Protein AF-A3X345-F1 (afdb_monomer_lite)

pLDDT: mean 70.05, std 18.25, range [28.27, 89.88]

Secondary structure (DSSP, 8-state):
-EEEEEETT-TT--HHHHHHHHHHSPTTEEEEEE-THHHHHHHTT-----S--HHHHHHHIIIIITSTT-EEEE--S-GGGS-TTTTSTTT--------PBPHHHHHHHHHHTT--TTSEEE-TTS-EEE--SS--S------B--SS-TTSSS--PPPPP-

Sequence (162 aa):
MDIASLDIGRATLTDGDLREAMTCAPKGSLIIIEDVDAVFTQREGGEKRSGVSFSGLLNAIDGVAAQEGRALVMTTNRKERSDPALVRPGRADVHTALGLVSAATARRLTEVLQLKSGDLIWHEDGVFCLRFAEVRATAQTVLYAPESNASVLDGQESPTRP

Structure (mmCIF, N/CA/C/O backbone):
data_AF-A3X345-F1
#
_entry.id   AF-A3X345-F1
#
loop_
_atom_site.group_PDB
_atom_site.id
_atom_site.type_symbol
_atom_site.label_atom_id
_atom_site.label_alt_id
_atom_site.label_comp_id
_atom_site.label_asym_id
_atom_site.label_entity_id
_atom_site.label_seq_id
_atom_site.pdbx_PDB_ins_code
_atom_site.Cartn_x
_atom_site.Cartn_y
_atom_site.Cartn_z
_atom_site.occupancy
_atom_site.B_iso_or_equiv
_atom_site.auth_seq_id
_atom_site.auth_comp_id
_atom_site.auth_asym_id
_atom_site.auth_atom_id
_atom_site.pdbx_PDB_model_num
ATOM 1 N N . MET A 1 1 ? -18.824 0.511 -6.918 1.00 67.31 1 MET A N 1
ATOM 2 C CA . MET A 1 1 ? -17.639 0.128 -6.131 1.00 67.31 1 MET A CA 1
ATOM 3 C C . MET A 1 1 ? -16.791 1.369 -6.059 1.00 67.31 1 MET A C 1
ATOM 5 O O . MET A 1 1 ? -16.345 1.831 -7.102 1.00 67.31 1 MET A O 1
ATOM 9 N N . ASP A 1 2 ? -16.691 1.949 -4.870 1.00 83.50 2 ASP A N 1
ATOM 10 C CA . ASP A 1 2 ? -15.979 3.209 -4.669 1.00 83.50 2 ASP A CA 1
ATOM 11 C C . ASP A 1 2 ? -14.502 2.932 -4.403 1.00 83.50 2 ASP A C 1
ATOM 13 O O . ASP A 1 2 ? -14.153 1.902 -3.821 1.00 83.50 2 ASP A O 1
ATOM 17 N N . ILE A 1 3 ? -13.636 3.840 -4.846 1.00 84.94 3 ILE A N 1
ATOM 18 C CA . ILE A 1 3 ? -12.188 3.738 -4.661 1.00 84.94 3 ILE A CA 1
ATOM 19 C C . ILE A 1 3 ? -11.754 4.876 -3.744 1.00 84.94 3 ILE A C 1
ATOM 21 O O . ILE A 1 3 ? -12.019 6.042 -4.033 1.00 84.94 3 ILE A O 1
ATOM 25 N N . ALA A 1 4 ? -11.077 4.533 -2.653 1.00 84.44 4 ALA A N 1
ATOM 26 C CA . ALA A 1 4 ? -10.446 5.481 -1.747 1.00 84.44 4 ALA A CA 1
ATOM 27 C C . ALA A 1 4 ? -8.933 5.257 -1.801 1.00 84.44 4 ALA A C 1
ATOM 29 O O . ALA A 1 4 ? -8.466 4.201 -1.390 1.00 84.44 4 ALA A O 1
ATOM 30 N N . SER A 1 5 ? -8.174 6.222 -2.325 1.00 85.38 5 SER A N 1
ATOM 31 C CA . SER A 1 5 ? -6.705 6.160 -2.333 1.00 85.38 5 SER A CA 1
ATOM 32 C C . SER A 1 5 ? -6.117 7.046 -1.236 1.00 85.38 5 SER A C 1
ATOM 34 O O . SER A 1 5 ? -6.620 8.143 -0.974 1.00 85.38 5 SER A O 1
ATOM 36 N N . LEU A 1 6 ? -5.058 6.553 -0.599 1.00 84.75 6 LEU A N 1
ATOM 37 C CA . LEU A 1 6 ? -4.296 7.230 0.434 1.00 84.75 6 LEU A CA 1
ATOM 38 C C . LEU A 1 6 ? -2.795 7.070 0.177 1.00 84.75 6 LEU A C 1
ATOM 40 O O . LEU A 1 6 ? -2.274 5.960 0.136 1.00 84.75 6 LEU A O 1
ATOM 44 N N . ASP A 1 7 ? -2.099 8.197 0.089 1.00 84.12 7 ASP A N 1
ATOM 45 C CA . ASP A 1 7 ? -0.644 8.256 -0.035 1.00 84.12 7 ASP A CA 1
ATOM 46 C C . ASP A 1 7 ? -0.007 8.463 1.349 1.00 84.12 7 ASP A C 1
ATOM 48 O O . ASP A 1 7 ? -0.203 9.504 1.991 1.00 84.12 7 ASP A O 1
ATOM 52 N N . ILE A 1 8 ? 0.752 7.464 1.815 1.00 80.69 8 ILE A N 1
ATOM 53 C CA . ILE A 1 8 ? 1.440 7.506 3.114 1.00 80.69 8 ILE A CA 1
ATOM 54 C C . ILE A 1 8 ? 2.775 8.262 3.032 1.00 80.69 8 ILE A C 1
ATOM 56 O O . ILE A 1 8 ? 3.277 8.735 4.054 1.00 80.69 8 ILE A O 1
ATOM 60 N N . GLY A 1 9 ? 3.335 8.462 1.839 1.00 72.62 9 GLY A N 1
ATOM 61 C CA . GLY A 1 9 ? 4.554 9.242 1.623 1.00 72.62 9 GLY A CA 1
ATOM 62 C C . GLY A 1 9 ? 4.406 10.732 1.958 1.00 72.62 9 GLY A C 1
ATOM 63 O O . GLY A 1 9 ? 5.395 11.463 2.019 1.00 72.62 9 GLY A O 1
ATOM 64 N N . ARG A 1 10 ? 3.185 11.212 2.226 1.00 74.62 10 ARG A N 1
ATOM 65 C CA . ARG A 1 10 ? 2.932 12.599 2.630 1.00 74.62 10 ARG A CA 1
ATOM 66 C C . ARG A 1 10 ? 3.287 12.814 4.103 1.00 74.62 10 ARG A C 1
ATOM 68 O O . ARG A 1 10 ? 2.591 12.359 5.009 1.00 74.62 10 ARG A O 1
ATOM 75 N N . ALA A 1 11 ? 4.327 13.612 4.347 1.00 65.06 11 ALA A N 1
ATOM 76 C CA . ALA A 1 11 ? 4.850 13.930 5.682 1.00 65.06 11 ALA A CA 1
ATOM 77 C C . ALA A 1 11 ? 3.816 14.489 6.687 1.00 65.06 11 ALA A C 1
ATOM 79 O O . ALA A 1 11 ? 4.034 14.401 7.893 1.00 65.06 11 ALA A O 1
ATOM 80 N N . THR A 1 12 ? 2.699 15.055 6.219 1.00 77.81 12 THR A N 1
ATOM 81 C CA . THR A 1 12 ? 1.653 15.648 7.070 1.00 77.81 12 THR A CA 1
ATOM 82 C C . THR A 1 12 ? 0.643 14.645 7.624 1.00 77.81 12 THR A C 1
ATOM 84 O O . THR A 1 12 ? -0.107 15.008 8.521 1.00 77.81 12 THR A O 1
ATOM 87 N N . LEU A 1 13 ? 0.572 13.424 7.086 1.00 83.50 13 LEU A N 1
ATOM 88 C CA . LEU A 1 13 ? -0.424 12.431 7.493 1.00 83.50 13 LEU A CA 1
ATOM 89 C C . LEU A 1 13 ? -0.011 11.768 8.813 1.00 83.50 13 LEU A C 1
ATOM 91 O O . LEU A 1 13 ? 1.076 11.201 8.885 1.00 83.50 13 LEU A O 1
ATOM 95 N N . THR A 1 14 ? -0.860 11.810 9.840 1.00 87.44 14 THR A N 1
ATOM 96 C CA . THR A 1 14 ? -0.606 11.151 11.133 1.00 87.44 14 THR A CA 1
ATOM 97 C C . THR A 1 14 ? -1.319 9.801 11.253 1.00 87.44 14 THR A C 1
ATOM 99 O O . THR A 1 14 ? -2.214 9.474 10.474 1.00 87.44 14 THR A O 1
ATOM 102 N N . ASP A 1 15 ? -0.962 9.015 12.275 1.00 89.00 15 ASP A N 1
ATOM 103 C CA . ASP A 1 15 ? -1.653 7.755 12.604 1.00 89.00 15 ASP A CA 1
ATOM 104 C C . ASP A 1 15 ? -3.158 7.958 12.867 1.00 89.00 15 ASP A C 1
ATOM 106 O O . ASP A 1 15 ? -3.977 7.095 12.541 1.00 89.00 15 ASP A O 1
ATOM 110 N N . GLY A 1 16 ? -3.528 9.102 13.454 1.00 86.19 16 GLY A N 1
ATOM 111 C CA . GLY A 1 16 ? -4.922 9.464 13.706 1.00 86.19 16 GLY A CA 1
ATOM 112 C C . GLY A 1 16 ? -5.688 9.704 12.409 1.00 86.19 16 GLY A C 1
ATOM 113 O O . GLY A 1 16 ? -6.755 9.117 12.223 1.00 86.19 16 GLY A O 1
ATOM 114 N N . ASP A 1 17 ? -5.095 10.484 11.504 1.00 87.94 17 ASP A N 1
ATOM 115 C CA . ASP A 1 17 ? -5.679 10.815 10.201 1.00 87.94 17 ASP A CA 1
ATOM 116 C C . ASP A 1 17 ? -5.839 9.565 9.329 1.00 87.94 17 ASP A C 1
ATOM 118 O O . ASP A 1 17 ? -6.873 9.378 8.693 1.00 87.94 17 ASP A O 1
ATOM 122 N N . LEU A 1 18 ? -4.845 8.667 9.342 1.00 88.19 18 LEU A N 1
ATOM 123 C CA . LEU A 1 18 ? -4.911 7.376 8.654 1.00 88.19 18 LEU A CA 1
ATOM 124 C C . LEU A 1 18 ? -6.104 6.549 9.151 1.00 88.19 18 LEU A C 1
ATOM 126 O O . LEU A 1 18 ? -6.903 6.051 8.356 1.00 88.19 18 LEU A O 1
ATOM 130 N N . ARG A 1 19 ? -6.243 6.409 10.473 1.00 86.88 19 ARG A N 1
ATOM 131 C CA . ARG A 1 19 ? -7.336 5.636 11.072 1.00 86.88 19 ARG A CA 1
ATOM 132 C C . ARG A 1 19 ? -8.695 6.243 10.731 1.00 86.88 19 ARG A C 1
ATOM 134 O O . ARG A 1 19 ? -9.635 5.504 10.434 1.00 86.88 19 ARG A O 1
ATOM 141 N N . GLU A 1 20 ? -8.810 7.566 10.789 1.00 86.19 20 GLU A N 1
ATOM 142 C CA . GLU A 1 20 ? -10.038 8.282 10.443 1.00 86.19 20 GLU A CA 1
ATOM 143 C C . GLU A 1 20 ? -10.391 8.095 8.965 1.00 86.19 20 GLU A C 1
ATOM 145 O O . GLU A 1 20 ? -11.496 7.644 8.664 1.00 86.19 20 GLU A O 1
ATOM 150 N N . ALA A 1 21 ? -9.432 8.304 8.059 1.00 85.12 21 ALA A N 1
ATOM 151 C CA . ALA A 1 21 ? -9.613 8.116 6.622 1.00 85.12 21 ALA A CA 1
ATOM 152 C C . ALA A 1 21 ? -10.086 6.695 6.281 1.00 85.12 21 ALA A C 1
ATOM 154 O O . ALA A 1 21 ? -11.038 6.518 5.519 1.00 85.12 21 ALA A O 1
ATOM 155 N N . MET A 1 22 ? -9.485 5.675 6.900 1.00 83.94 22 MET A N 1
ATOM 156 C CA . MET A 1 22 ? -9.917 4.291 6.706 1.00 83.94 22 MET A CA 1
ATOM 157 C C . MET A 1 22 ? -11.318 4.035 7.279 1.00 83.94 22 MET A C 1
ATOM 159 O O . MET A 1 22 ? -12.072 3.238 6.724 1.00 83.94 22 MET A O 1
ATOM 163 N N . THR A 1 23 ? -11.692 4.695 8.382 1.00 83.62 23 THR A N 1
ATOM 164 C CA . THR A 1 23 ? -12.986 4.464 9.052 1.00 83.62 23 THR A CA 1
ATOM 165 C C . THR A 1 23 ? -14.125 5.103 8.269 1.00 83.62 23 THR A C 1
ATOM 167 O O . THR A 1 23 ? -15.194 4.504 8.132 1.00 83.62 23 THR A O 1
ATOM 170 N N . CYS A 1 24 ? -13.875 6.293 7.724 1.00 83.38 24 CYS A N 1
ATOM 171 C CA . CYS A 1 24 ? -14.802 7.042 6.887 1.00 83.38 24 CYS A CA 1
ATOM 172 C C . CYS A 1 24 ? -15.001 6.425 5.495 1.00 83.38 24 CYS A C 1
ATOM 174 O O . CYS A 1 24 ? -15.958 6.791 4.813 1.00 83.38 24 CYS A O 1
ATOM 176 N N . ALA A 1 25 ? -14.144 5.489 5.069 1.00 82.62 25 ALA A N 1
ATOM 177 C CA . ALA 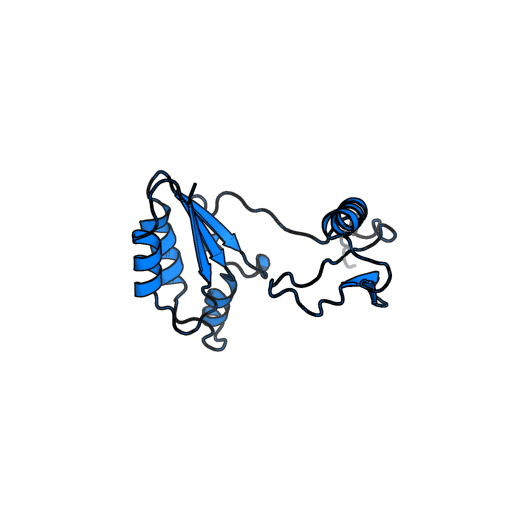A 1 25 ? -14.304 4.810 3.790 1.00 82.62 25 ALA A CA 1
ATOM 178 C C . ALA A 1 25 ? -15.660 4.070 3.732 1.00 82.62 25 ALA A C 1
ATOM 180 O O . ALA A 1 25 ? -16.009 3.337 4.664 1.00 82.62 25 ALA A O 1
ATOM 181 N N . PRO A 1 26 ? -16.454 4.216 2.660 1.00 80.56 26 PRO A N 1
ATOM 182 C CA . PRO A 1 26 ? -17.761 3.574 2.567 1.00 80.56 26 PRO A CA 1
ATOM 183 C C . PRO A 1 26 ? -17.646 2.041 2.572 1.00 80.56 26 PRO A C 1
ATOM 185 O O . PRO A 1 26 ? -16.604 1.464 2.248 1.00 80.56 26 PRO A O 1
ATOM 188 N N . LYS A 1 27 ? -18.725 1.347 2.953 1.00 82.69 27 LYS A N 1
ATOM 189 C CA . LYS A 1 27 ? -18.812 -0.114 2.780 1.00 82.69 27 LYS A CA 1
ATOM 190 C C . LYS A 1 27 ? -18.857 -0.448 1.285 1.00 82.69 27 LYS A C 1
ATOM 192 O O . LYS A 1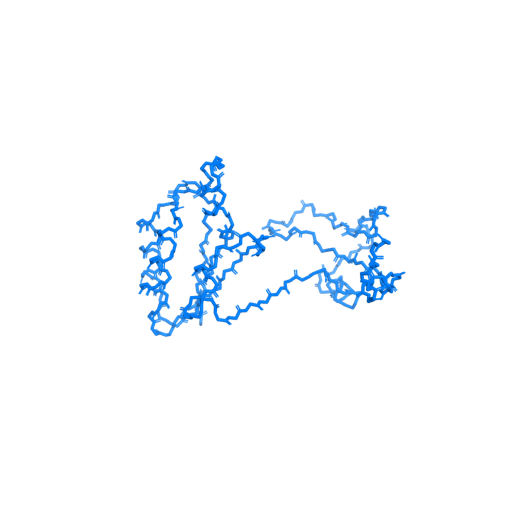 27 ? -19.461 0.291 0.515 1.00 82.69 27 LYS A O 1
ATOM 197 N N . GLY A 1 28 ? -18.259 -1.564 0.875 1.00 83.25 28 GLY A N 1
ATOM 198 C CA . GLY A 1 28 ? -18.170 -1.947 -0.539 1.00 83.25 28 GLY A CA 1
ATOM 199 C C . GLY A 1 28 ? -17.108 -1.171 -1.325 1.00 83.25 28 GLY A C 1
ATOM 200 O O . GLY A 1 28 ? -17.256 -1.008 -2.540 1.00 83.25 28 GLY A O 1
ATOM 201 N N . SER A 1 29 ? -16.079 -0.656 -0.643 1.00 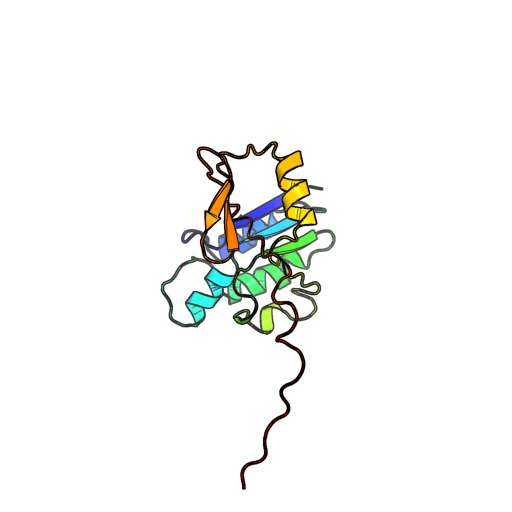87.06 29 SER A N 1
ATOM 202 C CA . SER A 1 29 ? -15.006 0.133 -1.256 1.00 87.06 29 SER A CA 1
ATOM 203 C C . SER A 1 29 ? -13.684 -0.626 -1.363 1.00 87.06 29 SER A C 1
ATOM 205 O O . SER A 1 29 ? -13.405 -1.565 -0.611 1.00 87.06 29 SER A O 1
ATOM 207 N N . LEU A 1 30 ? -12.874 -0.192 -2.327 1.00 87.62 30 LEU A N 1
ATOM 208 C CA . LEU A 1 30 ? -11.470 -0.552 -2.458 1.00 87.62 30 LEU A CA 1
ATOM 209 C C . LEU A 1 30 ? -10.626 0.557 -1.841 1.00 87.62 30 LEU A C 1
ATOM 211 O O . LEU A 1 30 ? -10.645 1.690 -2.322 1.00 87.62 30 LEU A O 1
ATOM 215 N N . ILE A 1 31 ? -9.887 0.224 -0.793 1.00 88.94 31 ILE A N 1
ATOM 216 C CA . ILE A 1 31 ? -8.913 1.112 -0.172 1.00 88.94 31 ILE A CA 1
ATOM 217 C C . ILE A 1 31 ? -7.561 0.836 -0.823 1.00 88.94 31 ILE A C 1
ATOM 219 O O . ILE A 1 31 ? -7.103 -0.304 -0.834 1.00 88.94 31 ILE A O 1
ATOM 223 N N . ILE A 1 32 ? -6.931 1.871 -1.363 1.00 89.81 32 ILE A N 1
ATOM 224 C CA . ILE A 1 32 ? -5.591 1.818 -1.939 1.00 89.81 32 ILE A CA 1
ATOM 225 C C . ILE A 1 32 ? -4.662 2.597 -1.016 1.00 89.81 32 ILE A C 1
ATOM 227 O O . ILE A 1 32 ? -4.938 3.746 -0.685 1.00 89.81 32 ILE A O 1
ATOM 231 N N . ILE A 1 33 ? -3.575 1.965 -0.596 1.00 88.69 33 ILE A N 1
ATOM 232 C CA . ILE A 1 33 ? -2.516 2.592 0.183 1.00 88.69 33 ILE A CA 1
ATOM 233 C C . ILE A 1 33 ? -1.241 2.588 -0.652 1.00 88.69 33 ILE A C 1
ATOM 235 O O . ILE A 1 33 ? -0.714 1.525 -0.984 1.00 88.69 33 ILE A O 1
ATOM 239 N N . GLU A 1 34 ? -0.743 3.773 -0.971 1.00 88.19 34 GLU A N 1
ATOM 240 C CA . GLU A 1 34 ? 0.423 3.943 -1.830 1.00 88.19 34 GLU A CA 1
ATOM 241 C C . GLU A 1 34 ? 1.716 4.135 -1.024 1.00 88.19 34 GLU A C 1
ATOM 243 O O . GLU A 1 34 ? 1.700 4.686 0.082 1.00 88.19 34 GLU A O 1
ATOM 248 N N . ASP A 1 35 ? 2.826 3.650 -1.589 1.00 86.00 35 ASP A N 1
ATOM 249 C CA . ASP A 1 35 ? 4.197 3.823 -1.091 1.00 86.00 35 ASP A CA 1
ATOM 250 C C . ASP A 1 35 ? 4.389 3.425 0.381 1.00 86.00 35 ASP A C 1
ATOM 252 O O . ASP A 1 35 ? 5.007 4.132 1.188 1.00 86.00 35 ASP A O 1
ATOM 256 N N . VAL A 1 36 ? 3.894 2.235 0.752 1.00 86.31 36 VAL A N 1
ATOM 257 C CA . VAL A 1 36 ? 4.020 1.745 2.137 1.00 86.31 36 VAL A CA 1
ATOM 258 C C . VAL A 1 36 ? 5.483 1.612 2.586 1.00 86.31 36 VAL A C 1
ATOM 260 O O . VAL A 1 36 ? 5.750 1.661 3.787 1.00 86.31 36 VAL A O 1
ATOM 263 N N . ASP A 1 37 ? 6.448 1.526 1.656 1.00 85.19 37 ASP A N 1
ATOM 264 C CA . ASP A 1 37 ? 7.896 1.525 1.927 1.00 85.19 37 ASP A CA 1
ATOM 265 C C . ASP A 1 37 ? 8.405 2.795 2.644 1.00 85.19 37 ASP A C 1
ATOM 267 O O . ASP A 1 37 ? 9.415 2.748 3.364 1.00 85.19 37 ASP A O 1
ATOM 271 N N . ALA A 1 38 ? 7.673 3.912 2.545 1.00 83.12 38 ALA A N 1
ATOM 272 C CA . ALA A 1 38 ? 7.977 5.150 3.266 1.00 83.12 38 ALA A CA 1
ATOM 273 C C . ALA A 1 38 ? 7.981 4.958 4.795 1.00 83.12 38 ALA A C 1
ATOM 275 O O . ALA A 1 38 ? 8.775 5.583 5.505 1.00 83.12 38 ALA A O 1
ATOM 276 N N . VAL A 1 39 ? 7.144 4.048 5.300 1.00 84.06 39 VAL A N 1
ATOM 277 C CA . VAL A 1 39 ? 6.988 3.781 6.736 1.00 84.06 39 VAL A CA 1
ATOM 278 C C . VAL A 1 39 ? 8.118 2.903 7.286 1.00 84.06 39 VAL A C 1
ATOM 280 O O . VAL A 1 39 ? 8.533 3.059 8.435 1.00 84.06 39 VAL A O 1
ATOM 283 N N . PHE A 1 40 ? 8.671 2.003 6.470 1.00 79.62 40 PHE A N 1
ATOM 284 C CA . PHE A 1 40 ? 9.771 1.119 6.880 1.00 79.62 40 PHE A CA 1
ATOM 285 C C . PHE A 1 40 ? 11.105 1.860 6.938 1.00 79.62 40 PHE A C 1
ATOM 287 O O . PHE A 1 40 ? 11.905 1.615 7.836 1.00 79.62 40 PHE A O 1
ATOM 294 N N . THR A 1 41 ? 11.308 2.833 6.046 1.00 71.06 41 THR A N 1
ATOM 295 C CA . THR A 1 41 ? 12.529 3.656 6.015 1.00 71.06 41 THR A CA 1
ATOM 296 C C . THR A 1 41 ? 12.756 4.394 7.348 1.00 71.06 41 THR A C 1
ATOM 298 O O . THR A 1 41 ? 13.896 4.588 7.763 1.00 71.06 41 THR A O 1
ATOM 301 N N . GLN A 1 42 ? 11.683 4.740 8.072 1.00 66.88 42 GLN A N 1
ATOM 302 C CA . GLN A 1 42 ? 11.774 5.328 9.417 1.00 66.88 42 GLN A CA 1
ATOM 303 C C . GLN A 1 42 ? 12.275 4.356 10.477 1.00 66.88 42 GLN A C 1
ATOM 305 O O . GLN A 1 42 ? 12.979 4.758 11.401 1.00 66.88 42 GLN A O 1
ATOM 310 N N . ARG A 1 43 ? 11.901 3.077 10.368 1.00 66.44 43 ARG A N 1
ATOM 311 C CA . ARG A 1 43 ? 12.340 2.046 11.314 1.00 66.44 43 ARG A CA 1
ATOM 312 C C . ARG A 1 43 ? 13.834 1.775 11.205 1.00 66.44 43 ARG A C 1
ATOM 314 O O . ARG A 1 43 ? 14.458 1.468 12.212 1.00 66.44 43 ARG A O 1
ATOM 321 N N . GLU A 1 44 ? 14.403 1.932 10.015 1.00 70.12 44 GLU A N 1
ATOM 322 C CA . GLU A 1 44 ? 15.835 1.750 9.756 1.00 70.12 44 GLU A CA 1
ATOM 323 C C . GLU A 1 44 ? 16.685 2.981 10.137 1.00 70.12 44 GLU A C 1
ATOM 325 O O . GLU A 1 44 ? 17.869 3.038 9.814 1.00 70.12 44 GLU A O 1
ATOM 330 N N . GLY A 1 45 ? 16.109 3.977 10.826 1.00 65.31 45 GLY A N 1
ATOM 331 C CA . GLY A 1 45 ? 16.818 5.197 11.234 1.00 65.31 45 GLY A CA 1
ATOM 332 C C . GLY A 1 45 ? 17.010 6.219 10.108 1.00 65.31 45 GLY A C 1
ATOM 333 O O . GLY A 1 45 ? 17.794 7.155 10.258 1.00 65.31 45 GLY A O 1
ATOM 334 N N . GLY A 1 46 ? 16.307 6.050 8.984 1.00 65.62 46 GLY A N 1
ATOM 335 C CA . GLY A 1 46 ? 16.266 7.030 7.904 1.00 65.62 46 GLY A CA 1
ATOM 336 C C . GLY A 1 46 ? 15.459 8.280 8.269 1.00 65.62 46 GLY A C 1
ATOM 337 O O . GLY A 1 46 ? 14.710 8.305 9.247 1.00 65.62 46 GLY A O 1
ATOM 338 N N . GLU A 1 47 ? 15.592 9.332 7.458 1.00 65.94 47 GLU A N 1
ATOM 339 C CA . GLU A 1 47 ? 14.803 10.557 7.618 1.00 65.94 47 GLU A CA 1
ATOM 340 C C . GLU A 1 47 ? 13.298 10.262 7.644 1.00 65.94 47 GLU A C 1
ATOM 342 O O . GLU A 1 47 ? 12.788 9.417 6.900 1.00 65.94 47 GLU A O 1
ATOM 347 N N . LYS A 1 48 ? 12.574 10.985 8.504 1.00 66.81 48 LYS A N 1
ATOM 348 C CA . LYS A 1 48 ? 11.136 10.809 8.693 1.00 66.81 48 LYS A CA 1
ATOM 349 C C . LYS A 1 48 ? 10.368 11.279 7.453 1.00 66.81 48 LYS A C 1
ATOM 351 O O . LYS A 1 48 ? 10.046 12.455 7.325 1.00 66.81 48 LYS A O 1
ATOM 356 N N . ARG A 1 49 ? 10.093 10.349 6.534 1.00 68.81 49 ARG A N 1
ATOM 357 C CA . ARG A 1 49 ? 9.388 10.610 5.263 1.00 68.81 49 ARG A CA 1
ATOM 358 C C . ARG A 1 49 ? 7.860 10.610 5.374 1.00 68.81 49 ARG A C 1
ATOM 360 O O . ARG A 1 49 ? 7.205 11.097 4.467 1.00 68.81 49 ARG A O 1
ATOM 367 N N . SER A 1 50 ? 7.292 10.120 6.475 1.00 76.94 50 SER A N 1
ATOM 368 C CA . SER A 1 50 ? 5.842 10.102 6.722 1.00 76.94 50 SER A CA 1
ATOM 369 C C . SER A 1 50 ? 5.514 10.488 8.171 1.00 76.94 50 SER A C 1
ATOM 371 O O . SER A 1 50 ? 6.304 10.277 9.092 1.00 76.94 50 SER A O 1
ATOM 373 N N . GLY A 1 51 ? 4.340 11.059 8.424 1.00 82.25 51 GLY A N 1
ATOM 374 C CA . GLY A 1 51 ? 3.880 11.248 9.806 1.00 82.25 51 GLY A CA 1
ATOM 375 C C . GLY A 1 51 ? 3.349 9.950 10.436 1.00 82.25 51 GLY A C 1
ATOM 376 O O . GLY A 1 51 ? 3.253 9.870 11.662 1.00 82.25 51 GLY A O 1
ATOM 377 N N . VAL A 1 52 ? 3.071 8.938 9.606 1.00 87.12 52 VAL A N 1
ATOM 378 C CA . VAL A 1 52 ? 2.526 7.629 9.983 1.00 87.12 52 VAL A CA 1
ATOM 379 C C . VAL A 1 52 ? 3.622 6.679 10.461 1.00 87.12 52 VAL A C 1
ATOM 381 O O . VAL A 1 52 ? 4.616 6.453 9.770 1.00 87.12 52 VAL A O 1
ATOM 384 N N . SER A 1 53 ? 3.411 6.068 11.622 1.00 88.50 53 SER A N 1
ATOM 385 C CA . SER A 1 53 ? 4.261 5.019 12.173 1.00 88.50 53 SER A CA 1
ATOM 386 C C . SER A 1 53 ? 3.903 3.640 11.609 1.00 88.50 53 SER A C 1
ATOM 388 O O . SER A 1 53 ? 2.767 3.366 11.226 1.00 88.50 53 SER A O 1
ATOM 390 N N . PHE A 1 54 ? 4.859 2.708 11.626 1.00 87.94 54 PHE A N 1
ATOM 391 C CA . PHE A 1 54 ? 4.593 1.324 11.210 1.00 87.94 54 PHE A CA 1
ATOM 392 C C . PHE A 1 54 ? 3.513 0.648 12.059 1.00 87.94 54 PHE A C 1
ATOM 394 O O . PHE A 1 54 ? 2.656 -0.062 11.541 1.00 87.94 54 PHE A O 1
ATOM 401 N N . SER A 1 55 ? 3.526 0.898 13.368 1.00 88.44 55 SER A N 1
ATOM 402 C CA . SER A 1 55 ? 2.463 0.455 14.271 1.00 88.44 55 SER A CA 1
ATOM 403 C C . SER A 1 55 ? 1.109 1.060 13.909 1.00 88.44 55 SER A C 1
ATOM 405 O O . SER A 1 55 ? 0.108 0.352 13.952 1.00 88.44 55 SER A O 1
ATOM 407 N N . GLY A 1 56 ? 1.077 2.339 13.527 1.00 89.38 56 GLY A N 1
ATOM 408 C CA . GLY A 1 56 ? -0.132 3.023 13.077 1.00 89.38 56 GLY A CA 1
ATOM 409 C C . GLY A 1 56 ? -0.729 2.359 11.844 1.00 89.38 56 GLY A C 1
ATOM 410 O O . GLY A 1 56 ? -1.916 2.040 11.842 1.00 89.38 56 GLY A O 1
ATOM 411 N N . LEU A 1 57 ? 0.110 2.053 10.850 1.00 89.62 57 LEU A N 1
ATOM 412 C CA . LEU A 1 57 ? -0.301 1.322 9.652 1.00 89.62 57 LEU A CA 1
ATOM 413 C C . LEU A 1 57 ? -0.886 -0.056 9.987 1.00 89.62 57 LEU A C 1
ATOM 415 O O . LEU A 1 57 ? -1.996 -0.366 9.562 1.00 89.62 57 LEU A O 1
ATOM 419 N N . LEU A 1 58 ? -0.182 -0.867 10.783 1.00 89.50 58 LEU A N 1
ATOM 420 C CA . LEU A 1 58 ? -0.670 -2.200 11.155 1.00 89.50 58 LEU A CA 1
ATOM 421 C C . LEU A 1 58 ? -1.999 -2.146 11.912 1.00 89.50 58 LEU A C 1
ATOM 423 O O . LEU A 1 58 ? -2.908 -2.909 11.601 1.00 89.50 58 LEU A O 1
ATOM 427 N N . ASN A 1 59 ? -2.134 -1.219 12.861 1.00 87.31 59 ASN A N 1
ATOM 428 C CA . ASN A 1 59 ? -3.369 -1.044 13.620 1.00 87.31 59 ASN A CA 1
ATOM 429 C C . ASN A 1 59 ? -4.535 -0.612 12.723 1.00 87.31 59 ASN A C 1
ATOM 431 O O . ASN A 1 59 ? -5.677 -1.010 12.953 1.00 87.31 59 ASN A O 1
ATOM 435 N N . ALA A 1 60 ? -4.262 0.205 11.706 1.00 86.94 60 ALA A N 1
ATOM 436 C CA . ALA A 1 60 ? -5.281 0.647 10.768 1.00 86.94 60 ALA A CA 1
ATOM 437 C C . ALA A 1 60 ? -5.765 -0.512 9.873 1.00 86.94 60 ALA A C 1
ATOM 439 O O . ALA A 1 60 ? -6.970 -0.651 9.649 1.00 86.94 60 ALA A O 1
ATOM 440 N N . ILE A 1 61 ? -4.855 -1.397 9.447 1.00 87.19 61 ILE A N 1
ATOM 441 C CA . ILE A 1 61 ? -5.188 -2.621 8.701 1.00 87.19 61 ILE A CA 1
ATOM 442 C C . ILE A 1 61 ? -5.989 -3.589 9.585 1.00 87.19 61 ILE A C 1
ATOM 444 O O . ILE A 1 61 ? -7.109 -3.956 9.230 1.00 87.19 61 ILE A O 1
ATOM 448 N N . ASP A 1 62 ? -5.464 -3.937 10.762 1.00 83.62 62 ASP A N 1
ATOM 449 C CA . ASP A 1 62 ? -6.081 -4.918 11.666 1.00 83.62 62 ASP A CA 1
ATOM 450 C C . ASP A 1 62 ? -7.444 -4.464 12.204 1.00 83.62 62 ASP A C 1
ATOM 452 O O . ASP A 1 62 ? -8.321 -5.284 12.460 1.00 83.62 62 ASP A O 1
ATOM 456 N N . GLY A 1 63 ? -7.626 -3.158 12.413 1.00 75.75 63 GLY A N 1
ATOM 457 C CA . GLY A 1 63 ? -8.863 -2.614 12.964 1.00 75.75 63 GLY A CA 1
ATOM 458 C C . GLY A 1 63 ? -9.901 -2.268 11.901 1.00 75.75 63 GLY A C 1
ATOM 459 O O . GLY A 1 63 ? -11.070 -2.636 12.018 1.00 75.75 63 GLY A O 1
ATOM 460 N N . VAL A 1 64 ? -9.500 -1.504 10.883 1.00 67.81 64 VAL A N 1
ATOM 461 C CA . VAL A 1 64 ? -10.444 -0.802 10.002 1.00 67.81 64 VAL A CA 1
ATOM 462 C C . VAL A 1 64 ? -10.604 -1.483 8.645 1.00 67.81 64 VAL A C 1
ATOM 464 O O . VAL A 1 64 ? -11.722 -1.525 8.118 1.00 67.81 64 VAL A O 1
ATOM 467 N N . ALA A 1 65 ? -9.524 -2.052 8.098 1.00 60.78 65 ALA A N 1
ATOM 468 C CA . ALA A 1 65 ? -9.596 -2.858 6.877 1.00 60.78 65 ALA A CA 1
ATOM 469 C C . ALA A 1 65 ? -10.188 -4.255 7.126 1.00 60.78 65 ALA A C 1
ATOM 471 O O . ALA A 1 65 ? -10.758 -4.831 6.208 1.00 60.78 65 ALA A O 1
ATOM 472 N N . ALA A 1 66 ? -10.139 -4.761 8.364 1.00 63.84 66 ALA A N 1
ATOM 473 C CA . ALA A 1 66 ? -10.776 -6.022 8.755 1.00 63.84 66 ALA A CA 1
ATOM 474 C C . ALA A 1 66 ? -12.321 -5.970 8.788 1.00 63.84 66 ALA A C 1
ATOM 476 O O . ALA A 1 66 ? -12.970 -6.990 9.024 1.00 63.84 66 ALA A O 1
ATOM 477 N N . GLN A 1 67 ? -12.937 -4.800 8.571 1.00 68.25 67 GLN A N 1
ATOM 478 C CA . GLN A 1 67 ? -14.393 -4.691 8.469 1.00 68.25 67 GLN A CA 1
ATOM 479 C C . GLN A 1 67 ? -14.893 -5.298 7.153 1.00 68.25 67 GLN A C 1
ATOM 481 O O . GLN A 1 67 ? -14.417 -4.950 6.072 1.00 68.25 67 GLN A O 1
ATOM 486 N N . GLU A 1 68 ? -15.895 -6.173 7.250 1.00 70.12 68 GLU A N 1
ATOM 487 C CA . GLU A 1 68 ? -16.478 -6.868 6.101 1.00 70.12 68 GLU A CA 1
ATOM 488 C C . GLU A 1 68 ? -16.915 -5.911 4.980 1.00 70.12 68 GLU A C 1
ATOM 490 O O . GLU A 1 68 ? -17.486 -4.839 5.212 1.00 70.12 68 GLU A O 1
ATOM 495 N N . GLY A 1 69 ? -16.682 -6.339 3.737 1.00 75.50 69 GLY A N 1
ATOM 496 C CA . GLY A 1 69 ? -17.076 -5.595 2.543 1.00 75.50 69 GLY A CA 1
ATOM 497 C C . GLY A 1 69 ? -16.095 -4.502 2.120 1.00 75.50 69 GLY A C 1
ATOM 498 O O . GLY A 1 69 ? -16.483 -3.624 1.355 1.00 75.50 69 GLY A O 1
ATOM 499 N N . ARG A 1 70 ? -14.845 -4.526 2.589 1.00 82.56 70 ARG A N 1
ATOM 500 C CA . ARG A 1 70 ? -13.766 -3.664 2.090 1.00 82.56 70 ARG A CA 1
ATOM 501 C C . ARG A 1 70 ? -12.615 -4.519 1.578 1.00 82.56 70 ARG A C 1
ATOM 503 O O . ARG A 1 70 ? -12.301 -5.551 2.161 1.00 82.56 70 ARG A O 1
ATOM 510 N N . ALA A 1 71 ? -12.000 -4.084 0.486 1.00 86.12 71 ALA A N 1
ATOM 511 C CA . ALA A 1 71 ? -10.775 -4.681 -0.030 1.00 86.12 71 ALA A CA 1
ATOM 512 C C . ALA A 1 71 ? -9.629 -3.681 0.131 1.00 86.12 71 ALA A C 1
ATOM 514 O O . ALA A 1 71 ? -9.811 -2.497 -0.145 1.00 86.12 71 ALA A O 1
ATOM 515 N N . LEU A 1 72 ? -8.464 -4.152 0.570 1.00 87.56 72 LEU A N 1
ATOM 516 C CA . LEU A 1 72 ? -7.262 -3.339 0.721 1.00 87.56 72 LEU A CA 1
ATOM 517 C C . LEU A 1 72 ? -6.238 -3.723 -0.350 1.00 87.56 72 LEU A C 1
ATOM 519 O O . LEU A 1 72 ? -5.906 -4.895 -0.510 1.00 87.56 72 LEU A O 1
ATOM 523 N N . VAL A 1 73 ? -5.711 -2.724 -1.050 1.00 89.88 73 VAL A N 1
ATOM 524 C CA . VAL A 1 73 ? -4.581 -2.841 -1.971 1.00 89.88 73 VAL A CA 1
ATOM 525 C C . VAL A 1 73 ? -3.469 -1.945 -1.458 1.00 89.88 73 VAL A C 1
ATOM 527 O O . VAL A 1 73 ? -3.705 -0.792 -1.114 1.00 89.88 73 VAL A O 1
ATOM 530 N N . MET A 1 74 ? -2.252 -2.472 -1.411 1.00 89.81 74 MET A N 1
ATOM 531 C CA . MET A 1 74 ? -1.067 -1.717 -1.021 1.00 89.81 74 MET A CA 1
ATOM 532 C C . MET A 1 74 ? -0.054 -1.738 -2.160 1.00 89.81 74 MET A C 1
ATOM 534 O O . MET A 1 74 ? 0.133 -2.784 -2.787 1.00 89.81 74 MET A O 1
ATOM 538 N N . THR A 1 75 ? 0.622 -0.618 -2.407 1.00 89.19 75 THR A N 1
ATOM 539 C CA . THR A 1 75 ? 1.739 -0.550 -3.357 1.00 89.19 75 THR A CA 1
ATOM 540 C C . THR A 1 75 ? 3.055 -0.334 -2.619 1.00 89.19 75 THR A C 1
ATOM 542 O O . THR A 1 75 ? 3.127 0.363 -1.608 1.00 89.19 75 THR A O 1
ATOM 545 N N . THR A 1 76 ? 4.109 -0.986 -3.103 1.00 85.88 76 THR A N 1
ATOM 546 C CA . THR A 1 76 ? 5.468 -0.808 -2.594 1.00 85.88 76 THR A CA 1
ATOM 547 C C . THR A 1 76 ? 6.468 -1.045 -3.709 1.00 85.88 76 THR A C 1
ATOM 549 O O . THR A 1 76 ? 6.320 -1.982 -4.495 1.00 85.88 76 THR A O 1
ATOM 552 N N . ASN A 1 77 ? 7.518 -0.230 -3.733 1.00 85.19 77 ASN A N 1
ATOM 553 C CA . ASN A 1 77 ? 8.647 -0.421 -4.640 1.00 85.19 77 ASN A CA 1
ATOM 554 C C . ASN A 1 77 ? 9.732 -1.344 -4.056 1.00 85.19 77 ASN A C 1
ATOM 556 O O . ASN A 1 77 ? 10.686 -1.681 -4.752 1.00 85.19 77 ASN A O 1
ATOM 560 N N . ARG A 1 78 ? 9.619 -1.738 -2.778 1.00 82.06 78 ARG A N 1
ATOM 561 C CA . ARG A 1 78 ? 10.654 -2.470 -2.024 1.00 82.06 78 ARG A CA 1
ATOM 562 C C . ARG A 1 78 ? 10.053 -3.628 -1.232 1.00 82.06 78 ARG A C 1
ATOM 564 O O . ARG A 1 78 ? 10.085 -3.650 0.003 1.00 82.06 78 ARG A O 1
ATOM 571 N N . LYS A 1 79 ? 9.477 -4.606 -1.935 1.00 81.31 79 LYS A N 1
ATOM 572 C CA . LYS A 1 79 ? 8.845 -5.779 -1.303 1.00 81.31 79 LYS A CA 1
ATOM 573 C C . LYS A 1 79 ? 9.833 -6.562 -0.428 1.00 81.31 79 LYS A C 1
ATOM 575 O O . LYS A 1 79 ? 9.465 -7.051 0.631 1.00 81.31 79 LYS A O 1
ATOM 580 N N . GLU A 1 80 ? 11.091 -6.638 -0.836 1.00 79.06 80 GLU A N 1
ATOM 581 C CA . GLU A 1 80 ? 12.187 -7.290 -0.116 1.00 79.06 80 GLU A CA 1
ATOM 582 C C . GLU A 1 80 ? 12.515 -6.642 1.236 1.00 79.06 80 GLU A C 1
ATOM 584 O O . GLU A 1 80 ? 13.069 -7.303 2.110 1.00 79.06 80 GLU A O 1
ATOM 589 N N . ARG A 1 81 ? 12.143 -5.369 1.428 1.00 78.12 81 ARG A N 1
ATOM 590 C CA . ARG A 1 81 ? 12.295 -4.643 2.700 1.00 78.12 81 ARG A CA 1
ATOM 591 C C . ARG A 1 81 ? 11.006 -4.586 3.514 1.00 78.12 81 ARG A C 1
ATOM 593 O O . ARG A 1 81 ? 10.967 -3.943 4.561 1.00 78.12 81 ARG A O 1
ATOM 600 N N . SER A 1 82 ? 9.939 -5.216 3.030 1.00 78.19 82 SER A N 1
ATOM 601 C CA . SER A 1 82 ? 8.674 -5.256 3.754 1.00 78.19 82 SER A CA 1
ATOM 602 C C . SER A 1 82 ? 8.825 -6.095 5.021 1.00 78.19 82 SER A C 1
ATOM 604 O O . SER A 1 82 ? 9.295 -7.231 4.987 1.00 78.19 82 SER A O 1
ATOM 606 N N . ASP A 1 83 ? 8.402 -5.530 6.149 1.00 83.06 83 ASP A N 1
ATOM 607 C CA . ASP A 1 83 ? 8.405 -6.214 7.441 1.00 83.06 83 ASP A CA 1
ATOM 608 C C . ASP A 1 83 ? 7.526 -7.478 7.372 1.00 83.06 83 ASP A C 1
ATOM 610 O O . ASP A 1 83 ? 6.376 -7.402 6.912 1.00 83.06 83 ASP A O 1
ATOM 614 N N . PRO A 1 84 ? 8.012 -8.628 7.877 1.00 81.69 84 PRO A N 1
ATOM 615 C CA . PRO A 1 84 ? 7.252 -9.871 7.921 1.00 81.69 84 PRO A CA 1
ATOM 616 C C . PRO A 1 84 ? 5.874 -9.732 8.567 1.00 81.69 84 PRO A C 1
ATOM 618 O O . PRO A 1 84 ? 4.974 -10.492 8.240 1.00 81.69 84 PRO A O 1
ATOM 621 N N . ALA A 1 85 ? 5.685 -8.784 9.487 1.00 83.62 85 ALA A N 1
ATOM 622 C CA . ALA A 1 85 ? 4.405 -8.525 10.122 1.00 83.62 85 ALA A CA 1
ATOM 623 C C . ALA A 1 85 ? 3.358 -7.970 9.145 1.00 83.62 85 ALA A C 1
ATOM 625 O O . ALA A 1 85 ? 2.179 -8.247 9.348 1.00 83.62 85 ALA A O 1
ATOM 626 N N . LEU A 1 86 ? 3.740 -7.213 8.109 1.00 83.50 86 LEU A N 1
ATOM 627 C CA . LEU A 1 86 ? 2.780 -6.688 7.128 1.00 83.50 86 LEU A CA 1
ATOM 628 C C . LEU A 1 86 ? 2.285 -7.787 6.176 1.00 83.50 86 LEU A C 1
ATOM 630 O O . LEU A 1 86 ? 1.111 -7.814 5.829 1.00 83.50 86 LEU A O 1
ATOM 634 N N . VAL A 1 87 ? 3.164 -8.715 5.797 1.00 83.00 87 VAL A N 1
ATOM 635 C CA . VAL A 1 87 ? 2.874 -9.805 4.843 1.00 83.00 87 VAL A CA 1
ATOM 636 C C . VAL A 1 87 ? 2.258 -11.049 5.494 1.00 83.00 87 VAL A C 1
ATOM 638 O O . VAL A 1 87 ? 2.223 -12.120 4.894 1.00 83.00 87 VAL A O 1
ATOM 641 N N . ARG A 1 88 ? 1.805 -10.948 6.748 1.00 82.12 88 ARG A N 1
ATOM 642 C CA . ARG A 1 88 ? 1.148 -12.069 7.430 1.00 82.12 88 ARG A CA 1
ATOM 643 C C . ARG A 1 88 ? -0.249 -12.324 6.851 1.00 82.12 88 ARG A C 1
ATOM 645 O O . ARG A 1 88 ? -0.937 -11.360 6.498 1.00 82.12 88 ARG A O 1
ATOM 652 N N . PRO A 1 89 ? -0.698 -13.594 6.851 1.00 78.00 89 PRO A N 1
ATOM 653 C CA . PRO A 1 89 ? -2.085 -13.931 6.551 1.00 78.00 89 PRO A CA 1
ATOM 654 C C . PRO A 1 89 ? -3.058 -13.109 7.406 1.00 78.00 89 PRO A C 1
ATOM 656 O O . PRO A 1 89 ? -2.826 -12.925 8.604 1.00 78.00 89 PRO A O 1
ATOM 659 N N . GLY A 1 90 ? -4.120 -12.601 6.783 1.00 77.12 90 GLY A N 1
ATOM 660 C CA . GLY A 1 90 ? -5.100 -11.687 7.376 1.00 77.12 90 GLY A CA 1
ATOM 661 C C . GLY A 1 90 ? -4.766 -10.197 7.236 1.00 77.12 90 GLY A C 1
ATOM 662 O O . GLY A 1 90 ? -5.617 -9.365 7.537 1.00 77.12 90 GLY A O 1
ATOM 663 N N . ARG A 1 91 ? -3.559 -9.842 6.769 1.00 83.44 91 ARG A N 1
ATOM 664 C CA . ARG A 1 91 ? -3.164 -8.451 6.458 1.00 83.44 91 ARG A CA 1
ATOM 665 C C . ARG A 1 91 ? -2.898 -8.252 4.973 1.00 83.44 91 ARG A C 1
ATOM 667 O O . ARG A 1 91 ? -3.405 -7.308 4.374 1.00 83.44 91 ARG A O 1
ATOM 674 N N . ALA A 1 92 ? -2.107 -9.145 4.384 1.00 85.19 92 ALA A N 1
ATOM 675 C CA . ALA A 1 92 ? -1.837 -9.172 2.954 1.00 85.19 92 ALA A CA 1
ATOM 676 C C . ALA A 1 92 ? -1.794 -10.627 2.483 1.00 85.19 92 ALA A C 1
ATOM 678 O O . ALA A 1 92 ? -0.769 -11.290 2.589 1.00 85.19 92 ALA A O 1
ATOM 679 N N . ASP A 1 93 ? -2.927 -11.123 1.991 1.00 84.94 93 ASP A N 1
ATOM 680 C CA . ASP A 1 93 ? -3.065 -12.526 1.581 1.00 84.94 93 ASP A CA 1
ATOM 681 C C . ASP A 1 93 ? -2.625 -12.767 0.131 1.00 84.94 93 ASP A C 1
ATOM 683 O O . ASP A 1 93 ? -2.191 -13.861 -0.230 1.00 84.94 93 ASP A O 1
ATOM 687 N N . VAL A 1 94 ? -2.739 -11.739 -0.715 1.00 86.94 94 VAL A N 1
ATOM 688 C CA . VAL A 1 94 ? -2.417 -11.809 -2.143 1.00 86.94 94 VAL A CA 1
ATOM 689 C C . VAL A 1 94 ? -1.255 -10.878 -2.443 1.00 86.94 94 VAL A C 1
ATOM 691 O O . VAL A 1 94 ? -1.300 -9.684 -2.149 1.00 86.94 94 VAL A O 1
ATOM 694 N N . HIS A 1 95 ? -0.224 -11.421 -3.087 1.00 86.75 95 HIS A N 1
ATOM 695 C CA . HIS A 1 95 ? 0.928 -10.649 -3.525 1.00 86.75 95 HIS A CA 1
ATOM 696 C C . HIS A 1 95 ? 1.148 -10.812 -5.022 1.00 86.75 95 HIS A C 1
ATOM 698 O O . HIS A 1 95 ? 1.450 -11.907 -5.494 1.00 86.75 95 HIS A O 1
ATOM 704 N N . THR A 1 96 ? 1.110 -9.695 -5.739 1.00 87.69 96 THR A N 1
ATOM 705 C CA . THR A 1 96 ? 1.392 -9.648 -7.174 1.00 87.69 96 THR A CA 1
ATOM 706 C C . THR A 1 96 ? 2.611 -8.773 -7.409 1.00 87.69 96 THR A C 1
ATOM 708 O O . THR A 1 96 ? 2.657 -7.637 -6.944 1.00 87.69 96 THR A O 1
ATOM 711 N N . ALA A 1 97 ? 3.609 -9.303 -8.114 1.00 85.50 97 ALA A N 1
ATOM 712 C CA . ALA A 1 97 ? 4.743 -8.511 -8.571 1.00 85.50 97 ALA A CA 1
ATOM 713 C C . ALA A 1 97 ? 4.412 -7.887 -9.932 1.00 85.50 97 ALA A C 1
ATOM 715 O O . ALA A 1 97 ? 3.989 -8.592 -10.850 1.00 85.50 97 ALA A O 1
ATOM 716 N N . LEU A 1 98 ? 4.621 -6.578 -10.060 1.00 81.19 98 LEU A N 1
ATOM 717 C CA . LEU A 1 98 ? 4.580 -5.886 -11.345 1.00 81.19 98 LEU A CA 1
ATOM 718 C C . LEU A 1 98 ? 6.007 -5.814 -11.888 1.00 81.19 98 LEU A C 1
ATOM 720 O O . LEU A 1 98 ? 6.843 -5.083 -11.364 1.00 81.19 98 LEU A O 1
ATOM 724 N N . GLY A 1 99 ? 6.289 -6.644 -12.890 1.00 75.88 99 GLY A N 1
ATOM 725 C CA . GLY A 1 99 ? 7.578 -6.676 -13.572 1.00 75.88 99 GLY A CA 1
ATOM 726 C C . GLY A 1 99 ? 7.656 -5.694 -14.739 1.00 75.88 99 GLY A C 1
ATOM 727 O O . GLY A 1 99 ? 6.730 -4.927 -15.010 1.00 75.88 99 GLY A O 1
ATOM 728 N N . LEU A 1 100 ? 8.771 -5.771 -15.461 1.00 76.44 100 LEU A N 1
ATOM 729 C CA . LEU A 1 100 ? 8.952 -5.069 -16.730 1.00 76.44 100 LEU A CA 1
ATOM 730 C C . LEU A 1 100 ? 7.869 -5.493 -17.731 1.00 76.44 100 LEU A C 1
ATOM 732 O O . LEU A 1 100 ? 7.362 -6.619 -17.688 1.00 76.44 100 LEU A O 1
ATOM 736 N N . VAL A 1 101 ? 7.510 -4.598 -18.650 1.00 72.94 101 VAL A N 1
ATOM 737 C CA . VAL A 1 101 ? 6.506 -4.924 -19.662 1.00 72.94 101 VAL A CA 1
ATOM 738 C C . VAL A 1 101 ? 7.090 -5.876 -20.703 1.00 72.94 101 VAL A C 1
ATOM 740 O O . VAL A 1 101 ? 8.228 -5.729 -21.145 1.00 72.94 101 VAL A O 1
ATOM 743 N N . SER A 1 102 ? 6.288 -6.849 -21.135 1.00 74.88 102 SER A N 1
ATOM 744 C CA . SER A 1 102 ? 6.657 -7.719 -22.255 1.00 74.88 102 SER A CA 1
ATOM 745 C C . SER A 1 102 ? 6.631 -6.959 -23.586 1.00 74.88 102 SER A C 1
ATOM 747 O O . SER A 1 102 ? 5.990 -5.911 -23.700 1.00 74.88 102 SER A O 1
ATOM 749 N N . ALA A 1 103 ? 7.238 -7.529 -24.632 1.00 70.00 103 ALA A N 1
ATOM 750 C CA . ALA A 1 103 ? 7.183 -6.971 -25.989 1.00 70.00 103 ALA A CA 1
ATOM 751 C C . ALA A 1 103 ? 5.741 -6.782 -26.470 1.00 70.00 103 ALA A C 1
ATOM 753 O O . ALA A 1 103 ? 5.393 -5.764 -27.068 1.00 70.00 103 ALA A O 1
ATOM 754 N N . ALA A 1 104 ? 4.895 -7.776 -26.197 1.00 72.81 104 ALA A N 1
ATOM 755 C CA . ALA A 1 104 ? 3.492 -7.761 -26.575 1.00 72.81 104 ALA A CA 1
ATOM 756 C C . ALA A 1 104 ? 2.723 -6.677 -25.807 1.00 72.81 104 ALA A C 1
ATOM 758 O O . ALA A 1 104 ? 1.961 -5.920 -26.408 1.00 72.81 104 ALA A O 1
ATOM 759 N N . THR A 1 105 ? 2.972 -6.552 -24.500 1.00 73.81 105 THR A N 1
ATOM 760 C CA . THR A 1 105 ? 2.371 -5.509 -23.658 1.00 73.81 105 THR A CA 1
ATOM 761 C C . THR A 1 105 ? 2.814 -4.121 -24.110 1.00 73.81 105 THR A C 1
ATOM 763 O O . THR A 1 105 ? 1.974 -3.241 -24.255 1.00 73.81 105 THR A O 1
ATOM 766 N N . ALA A 1 106 ? 4.103 -3.928 -24.397 1.00 72.88 106 ALA A N 1
ATOM 767 C CA . ALA A 1 106 ? 4.641 -2.668 -24.895 1.00 72.88 106 ALA A CA 1
ATOM 768 C C . ALA A 1 106 ? 4.000 -2.268 -26.233 1.00 72.88 106 ALA A C 1
ATOM 770 O O . ALA A 1 106 ? 3.508 -1.149 -26.361 1.00 72.88 106 ALA A O 1
ATOM 771 N N . ARG A 1 107 ? 3.904 -3.197 -27.199 1.00 69.06 107 ARG A N 1
ATOM 772 C CA . ARG A 1 107 ? 3.190 -2.964 -28.471 1.00 69.06 107 ARG A CA 1
ATOM 773 C C . ARG A 1 107 ? 1.740 -2.559 -28.225 1.00 69.06 107 ARG A C 1
ATOM 775 O O . ARG A 1 107 ? 1.276 -1.552 -28.757 1.00 69.06 107 ARG A O 1
ATOM 782 N N . ARG A 1 108 ? 1.039 -3.279 -27.349 1.00 76.44 108 ARG A N 1
ATOM 783 C CA . A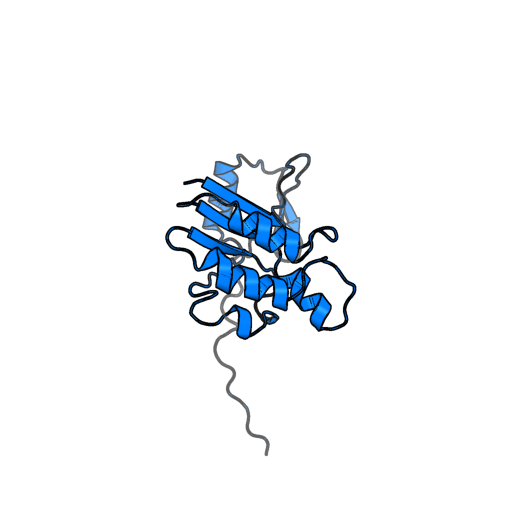RG A 1 108 ? -0.352 -2.959 -27.031 1.00 76.44 108 ARG A CA 1
ATOM 784 C C . ARG A 1 108 ? -0.501 -1.586 -26.375 1.00 76.44 108 ARG A C 1
ATOM 786 O O . ARG A 1 108 ? -1.429 -0.855 -26.704 1.00 76.44 108 ARG A O 1
ATOM 793 N N . LEU A 1 109 ? 0.418 -1.218 -25.484 1.00 77.31 109 LEU A N 1
ATOM 794 C CA . LEU A 1 109 ? 0.450 0.105 -24.864 1.00 77.31 109 LEU A CA 1
ATOM 795 C C . LEU A 1 109 ? 0.668 1.200 -25.909 1.00 77.31 109 LEU A C 1
ATOM 797 O O . LEU A 1 109 ? -0.032 2.205 -25.861 1.00 77.31 109 LEU A O 1
ATOM 801 N N . THR A 1 110 ? 1.556 0.996 -26.889 1.00 72.38 110 THR A N 1
ATOM 802 C CA . THR A 1 110 ? 1.763 1.978 -27.969 1.00 72.38 110 THR A CA 1
ATOM 803 C C . THR A 1 110 ? 0.516 2.203 -28.816 1.00 72.38 110 THR A C 1
ATOM 805 O O . THR A 1 110 ? 0.221 3.345 -29.160 1.00 72.38 110 THR A O 1
ATOM 808 N N . GLU A 1 111 ? -0.264 1.153 -29.082 1.00 77.62 111 GLU A N 1
ATOM 809 C CA . GLU A 1 111 ? -1.533 1.264 -29.809 1.00 77.62 111 GLU A CA 1
ATOM 810 C C . GLU A 1 111 ? -2.597 2.008 -28.996 1.00 77.62 111 GLU A C 1
ATOM 812 O O . GLU A 1 111 ? -3.235 2.931 -29.501 1.00 77.62 111 GLU A O 1
ATOM 817 N N . VAL A 1 112 ? -2.792 1.612 -27.733 1.00 79.31 112 VAL A N 1
ATOM 818 C CA . VAL A 1 112 ? -3.837 2.173 -26.859 1.00 79.31 112 VAL A CA 1
ATOM 819 C C . VAL A 1 112 ? -3.550 3.632 -26.522 1.00 79.31 112 VAL A C 1
ATOM 821 O O . VAL A 1 112 ? -4.462 4.455 -26.530 1.00 79.31 112 VAL A O 1
ATOM 824 N N . LEU A 1 113 ? -2.287 3.957 -26.249 1.00 79.31 113 LEU A N 1
ATOM 825 C CA . LEU A 1 113 ? -1.847 5.310 -25.914 1.00 79.31 113 LEU A CA 1
ATOM 826 C C . LEU A 1 113 ? -1.565 6.168 -27.159 1.00 79.31 113 LEU A C 1
ATOM 828 O O . LEU A 1 113 ? -1.192 7.328 -27.013 1.00 79.31 113 LEU A O 1
ATOM 832 N N . GLN A 1 114 ? -1.744 5.616 -28.366 1.00 77.25 114 GLN A N 1
ATOM 833 C CA . GLN A 1 114 ? -1.502 6.285 -29.651 1.00 77.25 114 GLN A CA 1
ATOM 834 C C . GLN A 1 114 ? -0.110 6.932 -29.758 1.00 77.25 114 GLN A C 1
ATOM 836 O O . GLN A 1 114 ? 0.050 8.019 -30.319 1.00 77.25 114 GLN A O 1
ATOM 841 N N . LEU A 1 115 ? 0.903 6.256 -29.214 1.00 71.81 115 LEU A N 1
ATOM 842 C CA . LEU A 1 115 ? 2.276 6.750 -29.187 1.00 71.81 115 LEU A CA 1
ATOM 843 C C . LEU A 1 115 ? 2.871 6.756 -30.597 1.00 71.81 115 LEU A C 1
ATOM 845 O O . LEU A 1 115 ? 2.755 5.781 -31.342 1.00 71.81 115 LEU A O 1
ATOM 849 N N . LYS A 1 116 ? 3.538 7.850 -30.966 1.00 65.94 116 LYS A N 1
ATOM 850 C CA . LYS A 1 116 ? 4.219 7.993 -32.257 1.00 65.94 116 LYS A CA 1
ATOM 851 C C . LYS A 1 116 ? 5.697 7.645 -32.108 1.00 65.94 116 LYS A C 1
ATOM 853 O O . LYS A 1 116 ? 6.267 7.727 -31.024 1.00 65.94 116 LYS A O 1
ATOM 858 N N . SER A 1 117 ? 6.368 7.326 -33.217 1.00 58.31 117 SER A N 1
ATOM 859 C CA . SER A 1 117 ? 7.800 6.975 -33.210 1.00 58.31 117 SER A CA 1
ATOM 860 C C . SER A 1 117 ? 8.721 8.050 -32.608 1.00 58.31 117 SER A C 1
ATOM 862 O O . SER A 1 117 ? 9.836 7.725 -32.226 1.00 58.31 117 SER A O 1
ATOM 864 N N . GLY A 1 118 ? 8.278 9.310 -32.502 1.00 62.78 118 GLY A N 1
ATOM 865 C CA . GLY A 1 118 ? 9.032 10.397 -31.859 1.00 62.78 118 GLY A CA 1
ATOM 866 C C . GLY A 1 118 ? 8.845 10.521 -30.339 1.00 62.78 118 GLY A C 1
ATOM 867 O O . GLY A 1 118 ? 9.550 11.317 -29.711 1.00 62.78 118 GLY A O 1
ATOM 868 N N . ASP A 1 119 ? 7.917 9.751 -29.763 1.00 62.84 119 ASP A N 1
ATOM 869 C CA . ASP A 1 119 ? 7.568 9.779 -28.337 1.00 62.84 119 ASP A CA 1
ATOM 870 C C . ASP A 1 119 ? 8.363 8.743 -27.527 1.00 62.84 119 ASP A C 1
ATOM 872 O O . ASP A 1 119 ? 8.327 8.757 -26.300 1.00 62.84 119 ASP A O 1
ATOM 876 N N . LEU A 1 120 ? 9.106 7.860 -28.202 1.00 61.28 120 LEU A N 1
ATOM 877 C CA . LEU A 1 120 ? 9.933 6.808 -27.614 1.00 61.28 120 LEU A CA 1
ATOM 878 C C . LEU A 1 120 ? 11.418 7.162 -27.780 1.00 61.28 120 LEU A C 1
ATOM 880 O O . LEU A 1 120 ? 11.914 7.294 -28.896 1.00 61.28 120 LEU A O 1
ATOM 884 N N . I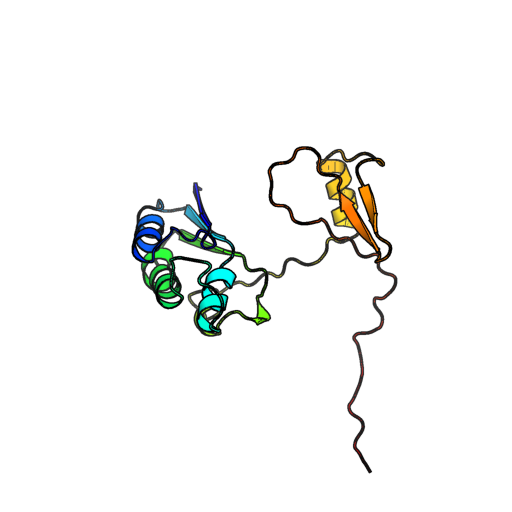LE A 1 121 ? 12.136 7.293 -26.669 1.00 61.69 121 ILE A N 1
ATOM 885 C CA . ILE A 1 121 ? 13.594 7.425 -26.613 1.00 61.69 121 ILE A CA 1
ATOM 886 C C . ILE A 1 121 ? 14.192 6.060 -26.291 1.00 61.69 121 ILE A C 1
ATOM 888 O O . ILE A 1 121 ? 13.773 5.393 -25.346 1.00 61.69 121 ILE A O 1
ATOM 892 N N . TRP A 1 122 ? 15.203 5.673 -27.061 1.00 55.22 122 TRP A N 1
ATOM 893 C CA . TRP A 1 122 ? 16.017 4.494 -26.794 1.00 55.22 122 TRP A CA 1
ATOM 894 C C . TRP A 1 122 ? 17.124 4.822 -25.789 1.00 55.22 122 TRP A C 1
ATOM 896 O O . TRP A 1 122 ? 17.841 5.805 -25.978 1.00 55.22 122 TRP A O 1
ATOM 906 N N . HIS A 1 123 ? 17.271 4.004 -24.747 1.00 58.16 123 HIS A N 1
ATOM 907 C CA . HIS A 1 123 ? 18.432 4.012 -23.859 1.00 58.16 123 HIS A CA 1
ATOM 908 C C . HIS A 1 123 ? 19.336 2.814 -24.172 1.00 58.16 123 HIS A C 1
ATOM 910 O O . HIS A 1 123 ? 18.842 1.740 -24.518 1.00 58.16 123 HIS A O 1
ATOM 916 N N . GLU A 1 124 ? 20.653 2.985 -24.034 1.00 46.50 124 GLU A N 1
ATOM 917 C CA . GLU A 1 124 ? 21.664 1.977 -24.407 1.00 46.50 124 GLU A CA 1
ATOM 918 C C . GLU A 1 124 ? 21.513 0.645 -23.647 1.00 46.50 124 GLU A C 1
ATOM 920 O O . GLU A 1 124 ? 21.877 -0.405 -24.169 1.00 46.50 124 GLU A O 1
ATOM 925 N N . ASP A 1 125 ? 20.865 0.658 -22.479 1.00 55.50 125 ASP A N 1
ATOM 926 C CA . ASP A 1 125 ? 20.602 -0.530 -21.649 1.00 55.50 125 ASP A CA 1
ATOM 927 C C . ASP A 1 125 ? 19.376 -1.354 -22.101 1.00 55.50 125 ASP A C 1
ATOM 929 O O . ASP A 1 125 ? 18.856 -2.181 -21.351 1.00 55.50 125 ASP A O 1
ATOM 933 N N . GLY A 1 126 ? 18.855 -1.106 -23.308 1.00 48.34 126 GLY A N 1
ATOM 934 C CA . GLY A 1 126 ? 17.656 -1.771 -23.830 1.00 48.34 126 GLY A CA 1
ATOM 935 C C . GLY A 1 126 ? 16.345 -1.243 -23.242 1.00 48.34 126 GLY A C 1
ATOM 936 O O . GLY A 1 126 ? 15.291 -1.820 -23.495 1.00 48.34 126 GLY A O 1
ATOM 937 N N . VAL A 1 127 ? 16.400 -0.140 -22.492 1.00 51.91 127 VAL A N 1
ATOM 938 C CA . VAL A 1 127 ? 15.249 0.527 -21.880 1.00 51.91 127 VAL A CA 1
ATOM 939 C C . VAL A 1 127 ? 14.626 1.529 -22.854 1.00 51.91 127 VAL A C 1
ATOM 941 O O . VAL A 1 127 ? 15.312 2.374 -23.426 1.00 51.91 127 VAL A O 1
ATOM 944 N N . PHE A 1 128 ? 13.302 1.478 -23.002 1.00 53.72 128 PHE A N 1
ATOM 945 C CA . PHE A 1 128 ? 12.533 2.476 -23.744 1.00 53.72 128 PHE A CA 1
ATOM 946 C C . PHE A 1 128 ? 11.981 3.524 -22.772 1.00 53.72 128 PHE A C 1
ATOM 948 O O . PHE A 1 128 ? 11.230 3.203 -21.855 1.00 53.72 128 PHE A O 1
ATOM 955 N N . CYS A 1 129 ? 12.331 4.789 -22.985 1.00 54.12 129 CYS A N 1
ATOM 956 C CA . CYS A 1 129 ? 11.819 5.918 -22.214 1.00 54.12 129 CYS A CA 1
ATOM 957 C C . CYS A 1 129 ? 10.781 6.674 -23.043 1.00 54.12 129 CYS A C 1
ATOM 959 O O . CYS A 1 129 ? 11.059 7.096 -24.160 1.00 54.12 129 CYS A O 1
ATOM 961 N N . LEU A 1 130 ? 9.587 6.891 -22.503 1.00 56.94 130 LEU A N 1
ATOM 962 C CA . LEU A 1 130 ? 8.588 7.745 -23.145 1.00 56.94 130 LEU A CA 1
ATOM 963 C C . LEU A 1 130 ? 8.908 9.218 -22.864 1.00 56.94 130 LEU A C 1
ATOM 965 O O . LEU A 1 130 ? 9.111 9.598 -21.709 1.00 56.94 130 LEU A O 1
ATOM 969 N N . ARG A 1 131 ? 8.923 10.072 -23.894 1.00 48.78 131 ARG A N 1
ATOM 970 C CA . ARG A 1 131 ? 8.940 11.530 -23.708 1.00 48.78 131 ARG A CA 1
ATOM 971 C C . ARG A 1 131 ? 7.566 12.004 -23.257 1.00 48.78 131 ARG A C 1
ATOM 973 O O . ARG A 1 131 ? 6.724 12.377 -24.066 1.00 48.78 131 ARG A O 1
ATOM 980 N N . PHE A 1 132 ? 7.351 12.027 -21.949 1.00 49.25 132 PHE A N 1
ATOM 981 C CA . PHE A 1 132 ? 6.179 12.664 -21.363 1.00 49.25 132 PHE A CA 1
ATOM 982 C C . PHE A 1 132 ? 6.381 14.182 -21.311 1.00 49.25 132 PHE A C 1
ATOM 984 O O . PHE A 1 132 ? 7.078 14.684 -20.435 1.00 49.25 132 PHE A O 1
ATOM 991 N N . ALA A 1 133 ? 5.775 14.918 -22.245 1.00 33.47 133 ALA A N 1
ATOM 992 C CA . ALA A 1 133 ? 5.701 16.376 -22.147 1.00 33.47 133 ALA A CA 1
ATOM 993 C C . ALA A 1 133 ? 4.531 16.856 -21.266 1.00 33.47 133 ALA A C 1
ATOM 995 O O . ALA A 1 133 ? 4.629 17.941 -20.709 1.00 33.47 133 ALA A O 1
ATOM 996 N N . GLU A 1 134 ? 3.443 16.089 -21.092 1.00 34.25 134 GLU A N 1
ATOM 997 C CA . GLU A 1 134 ? 2.263 16.633 -20.391 1.00 34.25 134 GLU A CA 1
ATOM 998 C C . GLU A 1 134 ? 1.239 15.584 -19.906 1.00 34.25 134 GLU A C 1
ATOM 1000 O O . GLU A 1 134 ? 0.032 15.757 -20.039 1.00 34.25 134 GLU A O 1
ATOM 1005 N N . VAL A 1 135 ? 1.690 14.479 -19.302 1.00 33.25 135 VAL A N 1
ATOM 1006 C CA . VAL A 1 135 ? 0.788 13.589 -18.545 1.00 33.25 135 VAL A CA 1
ATOM 1007 C C . VAL A 1 135 ? 1.155 13.682 -17.068 1.00 33.25 135 VAL A C 1
ATOM 1009 O O . VAL A 1 135 ? 2.173 13.151 -16.637 1.00 33.25 135 VAL A O 1
ATOM 1012 N N . ARG A 1 136 ? 0.321 14.367 -16.275 1.00 28.27 136 ARG A N 1
ATOM 1013 C CA . ARG A 1 136 ? 0.382 14.357 -14.800 1.00 28.27 136 ARG A CA 1
ATOM 1014 C C . ARG A 1 136 ? -0.131 13.020 -14.245 1.00 28.27 136 ARG A C 1
ATOM 1016 O O . ARG A 1 136 ? -1.091 12.986 -13.483 1.00 28.27 136 ARG A O 1
ATOM 1023 N N . ALA A 1 137 ? 0.493 11.920 -14.644 1.00 30.17 137 ALA A N 1
ATOM 1024 C CA . ALA A 1 137 ? 0.299 10.620 -14.025 1.00 30.17 137 ALA A CA 1
ATOM 1025 C C . ALA A 1 137 ? 1.679 10.037 -13.737 1.00 30.17 137 ALA A C 1
ATOM 1027 O O . ALA A 1 137 ? 2.521 9.927 -14.626 1.00 30.17 137 ALA A O 1
ATOM 1028 N N . THR A 1 138 ? 1.899 9.700 -12.476 1.00 30.52 138 THR A N 1
ATOM 1029 C CA . THR A 1 138 ? 3.066 9.040 -11.887 1.00 30.52 138 THR A CA 1
ATOM 1030 C C . THR A 1 138 ? 3.234 7.606 -12.410 1.00 30.52 138 THR A C 1
ATOM 1032 O O . THR A 1 138 ? 3.331 6.654 -11.650 1.00 30.52 138 THR A O 1
ATOM 1035 N N . ALA A 1 139 ? 3.277 7.418 -13.728 1.00 32.44 139 ALA A N 1
ATOM 1036 C CA . ALA A 1 139 ? 3.755 6.186 -14.334 1.00 32.44 139 ALA A CA 1
ATOM 1037 C C . ALA A 1 139 ? 5.262 6.340 -14.556 1.00 32.44 139 ALA A C 1
ATOM 1039 O O . ALA A 1 139 ? 5.709 6.823 -15.598 1.00 32.44 139 ALA A O 1
ATOM 1040 N N . GLN A 1 140 ? 6.055 5.981 -13.544 1.00 34.84 140 GLN A N 1
ATOM 1041 C CA . GLN A 1 140 ? 7.497 5.835 -13.712 1.00 34.84 140 GLN A CA 1
ATOM 1042 C C . GLN A 1 140 ? 7.759 4.676 -14.684 1.00 34.84 140 GLN A C 1
ATOM 1044 O O . GLN A 1 140 ? 7.689 3.511 -14.322 1.00 34.84 140 GLN A O 1
ATOM 1049 N N . THR A 1 141 ? 8.021 5.055 -15.935 1.00 36.81 141 THR A N 1
ATOM 1050 C CA . THR A 1 141 ? 8.734 4.320 -16.988 1.00 36.81 141 THR A CA 1
ATOM 1051 C C . THR A 1 141 ? 8.186 2.938 -17.373 1.00 36.81 141 THR A C 1
ATOM 1053 O O . THR A 1 141 ? 8.351 1.939 -16.681 1.00 36.81 141 THR A O 1
ATOM 1056 N N . VAL A 1 142 ? 7.625 2.847 -18.583 1.00 37.81 142 VAL A N 1
ATOM 1057 C CA . VAL A 1 142 ? 7.333 1.570 -19.253 1.00 37.81 142 VAL A CA 1
ATOM 1058 C C . VAL A 1 142 ? 8.656 0.940 -19.705 1.00 37.81 142 VAL A C 1
ATOM 1060 O O . VAL A 1 142 ? 9.139 1.207 -20.799 1.00 37.81 142 VAL A O 1
ATOM 1063 N N . LEU A 1 143 ? 9.269 0.125 -18.847 1.00 42.28 143 LEU A N 1
ATOM 1064 C CA . LEU A 1 143 ? 10.511 -0.585 -19.152 1.00 42.28 143 LEU A CA 1
ATOM 1065 C C . LEU A 1 143 ? 10.201 -1.866 -19.942 1.00 42.28 143 LEU A C 1
ATOM 1067 O O . LEU A 1 143 ? 9.593 -2.787 -19.404 1.00 42.28 143 LEU A O 1
ATOM 1071 N N . TYR A 1 144 ? 10.611 -1.929 -21.208 1.00 40.00 144 TYR A N 1
ATOM 1072 C CA . TYR A 1 144 ? 10.641 -3.156 -22.015 1.00 40.00 144 TYR A CA 1
ATOM 1073 C C . TYR A 1 144 ? 12.081 -3.675 -22.067 1.00 40.00 144 TYR A C 1
ATOM 1075 O O . TYR A 1 144 ? 12.979 -2.875 -22.291 1.00 40.00 144 TYR A O 1
ATOM 1083 N N . ALA A 1 145 ? 12.298 -4.981 -21.888 1.00 40.00 145 ALA A N 1
ATOM 1084 C CA . ALA A 1 145 ? 13.578 -5.645 -22.147 1.00 40.00 145 ALA A CA 1
ATOM 1085 C C . ALA A 1 145 ? 13.359 -6.745 -23.207 1.00 40.00 145 ALA A C 1
ATOM 1087 O O . ALA A 1 145 ? 12.525 -7.628 -22.984 1.00 40.00 145 ALA A O 1
ATOM 1088 N N . PRO A 1 146 ? 14.031 -6.707 -24.374 1.00 37.09 146 PRO A N 1
ATOM 1089 C CA . PRO A 1 146 ? 13.883 -7.745 -25.391 1.00 37.09 146 PRO A CA 1
ATOM 1090 C C . PRO A 1 146 ? 14.480 -9.086 -24.931 1.00 37.09 146 PRO A C 1
ATOM 1092 O O . PRO A 1 146 ? 15.528 -9.132 -24.288 1.00 37.09 146 PRO A O 1
ATOM 1095 N N . GLU A 1 147 ? 13.815 -10.187 -25.291 1.00 41.41 147 GLU A N 1
ATOM 1096 C CA . GLU A 1 147 ? 14.215 -11.572 -24.992 1.00 41.41 147 GLU A CA 1
ATOM 1097 C C . GLU A 1 147 ? 15.463 -12.015 -25.779 1.00 41.41 147 GLU A C 1
ATOM 1099 O O . GLU A 1 147 ? 15.401 -12.892 -26.637 1.00 41.41 147 GLU A O 1
ATOM 1104 N N . SER A 1 148 ? 16.623 -11.430 -25.493 1.00 44.19 148 SER A N 1
ATOM 1105 C CA . SER A 1 148 ? 17.905 -11.939 -26.000 1.00 44.19 148 SER A CA 1
ATOM 1106 C C . SER A 1 148 ? 18.894 -12.346 -24.906 1.00 44.19 148 SER A C 1
ATOM 1108 O O . SER A 1 148 ? 20.042 -12.603 -25.229 1.00 44.19 148 SER A O 1
ATOM 1110 N N . ASN A 1 149 ? 18.462 -12.468 -23.639 1.00 41.56 149 ASN A N 1
ATOM 1111 C CA . ASN A 1 149 ? 19.303 -12.933 -22.516 1.00 41.56 149 ASN A CA 1
ATOM 1112 C C . ASN A 1 149 ? 18.569 -13.847 -21.500 1.00 41.56 149 ASN A C 1
ATOM 1114 O O . ASN A 1 149 ? 18.894 -13.863 -20.315 1.00 41.56 149 ASN A O 1
ATOM 1118 N N . ALA A 1 150 ? 17.590 -14.646 -21.934 1.00 37.88 150 ALA A N 1
ATOM 1119 C CA . ALA A 1 150 ? 16.827 -15.553 -21.059 1.00 37.88 150 ALA A CA 1
ATOM 1120 C C . ALA A 1 150 ? 17.555 -16.871 -20.682 1.00 37.88 150 ALA A C 1
ATOM 1122 O O . ALA A 1 150 ? 16.904 -17.844 -20.317 1.00 37.88 150 ALA A O 1
ATOM 1123 N N . SER A 1 151 ? 18.888 -16.939 -20.766 1.00 35.66 151 SER A N 1
ATOM 1124 C CA . SER A 1 151 ? 19.653 -18.179 -20.536 1.00 35.66 151 SER A CA 1
ATOM 1125 C C . SER A 1 151 ? 20.721 -18.088 -19.440 1.00 35.66 151 SER A C 1
ATOM 1127 O O . SER A 1 151 ? 21.666 -18.870 -19.454 1.00 35.66 151 SER A O 1
ATOM 1129 N N . VAL A 1 152 ? 20.602 -17.165 -18.479 1.00 41.12 152 VAL A N 1
ATOM 1130 C CA . VAL A 1 152 ? 21.551 -17.074 -17.349 1.00 41.12 152 VAL A CA 1
ATOM 1131 C C . VAL A 1 152 ? 20.821 -16.912 -16.015 1.00 41.12 152 VAL A C 1
ATOM 1133 O O . VAL A 1 152 ? 21.115 -15.991 -15.275 1.00 41.12 152 VAL A O 1
ATOM 1136 N N . LEU A 1 153 ? 19.850 -17.773 -15.700 1.00 38.66 153 LEU A N 1
ATOM 1137 C CA . LEU A 1 153 ? 19.379 -17.990 -14.319 1.00 38.66 153 LEU A CA 1
ATOM 1138 C C . LEU A 1 153 ? 18.856 -19.425 -14.127 1.00 38.66 153 LEU A C 1
ATOM 1140 O O . LEU A 1 153 ? 17.859 -19.639 -13.448 1.00 38.66 153 LEU A O 1
ATOM 1144 N N . ASP A 1 154 ? 19.531 -20.415 -14.714 1.00 38.62 154 ASP A N 1
ATOM 1145 C CA . ASP A 1 154 ? 19.337 -21.807 -14.308 1.00 38.62 154 ASP A CA 1
ATOM 1146 C C . ASP A 1 154 ? 20.700 -22.505 -14.228 1.00 38.62 154 ASP A C 1
ATOM 1148 O O . ASP A 1 154 ? 21.428 -22.598 -15.216 1.00 38.62 154 ASP A O 1
ATOM 1152 N N . GLY A 1 155 ? 21.065 -22.937 -13.019 1.00 43.09 155 GLY A N 1
ATOM 1153 C CA . GLY A 1 155 ? 22.219 -23.797 -12.752 1.00 43.09 155 GLY A CA 1
ATOM 1154 C C . GLY A 1 155 ? 23.547 -23.093 -12.451 1.00 43.09 155 GLY A C 1
ATOM 1155 O O . GLY A 1 155 ? 24.377 -22.909 -13.337 1.00 43.09 155 GLY A O 1
ATOM 1156 N N . GLN A 1 156 ? 23.818 -22.829 -11.170 1.00 37.03 156 GLN A N 1
ATOM 1157 C CA . GLN A 1 156 ? 25.174 -22.933 -10.612 1.00 37.03 156 GLN A CA 1
ATOM 1158 C C . GLN A 1 156 ? 25.088 -23.684 -9.277 1.00 37.03 156 GLN A C 1
ATOM 1160 O O . GLN A 1 156 ? 24.753 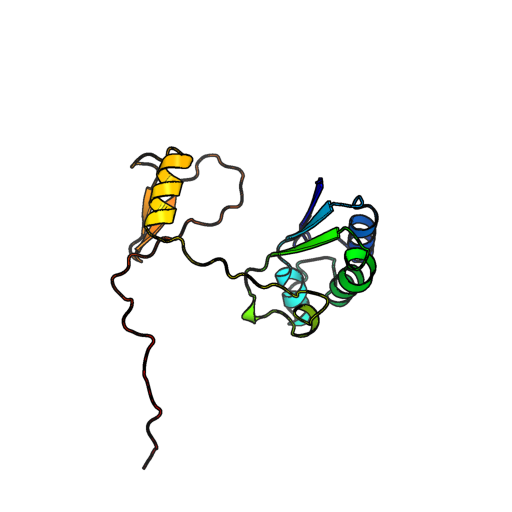-23.115 -8.239 1.00 37.03 156 GLN A O 1
ATOM 1165 N N . GLU A 1 157 ? 25.352 -24.990 -9.342 1.00 37.06 157 GLU A N 1
ATOM 1166 C CA . GLU A 1 157 ? 25.716 -25.810 -8.190 1.00 37.06 157 GLU A CA 1
ATOM 1167 C C . GLU A 1 157 ? 27.012 -25.289 -7.548 1.00 37.06 157 GLU A C 1
ATOM 1169 O O . GLU A 1 157 ? 27.954 -24.865 -8.220 1.00 37.06 157 GLU A O 1
ATOM 1174 N N . SER A 1 158 ? 27.043 -25.342 -6.220 1.00 37.81 158 SER A N 1
ATOM 1175 C CA . SER A 1 158 ? 28.177 -25.010 -5.358 1.00 37.81 158 SER A CA 1
ATOM 1176 C C . SER A 1 158 ? 29.421 -25.861 -5.662 1.00 37.81 158 SER A C 1
ATOM 1178 O O . SER A 1 158 ? 29.311 -27.087 -5.665 1.00 37.81 158 SER A O 1
ATOM 1180 N N . PRO A 1 159 ? 30.635 -25.286 -5.776 1.00 38.34 159 PRO A N 1
ATOM 1181 C CA . PRO A 1 159 ? 31.856 -26.075 -5.732 1.00 38.34 159 PRO A CA 1
ATOM 1182 C C . PRO A 1 159 ? 32.336 -26.229 -4.282 1.00 38.34 159 PRO A C 1
ATOM 1184 O O . PRO A 1 159 ? 32.641 -25.258 -3.585 1.00 38.34 159 PRO A O 1
ATOM 1187 N N . THR A 1 160 ? 32.421 -27.479 -3.830 1.00 45.88 160 THR A N 1
ATOM 1188 C CA . THR A 1 160 ? 33.153 -27.894 -2.627 1.00 45.88 160 THR A CA 1
ATOM 1189 C C . THR A 1 160 ? 34.628 -27.502 -2.741 1.00 45.88 160 THR A C 1
ATOM 1191 O O . THR A 1 160 ? 35.285 -27.821 -3.733 1.00 45.88 160 THR A O 1
ATOM 1194 N N . ARG A 1 161 ? 35.144 -26.803 -1.722 1.00 39.97 161 ARG A N 1
ATOM 1195 C CA . ARG A 1 161 ? 36.575 -26.493 -1.566 1.00 39.97 161 ARG A CA 1
ATOM 1196 C C . ARG A 1 161 ? 37.390 -27.769 -1.271 1.00 39.97 161 ARG A C 1
ATOM 1198 O O . ARG A 1 161 ? 36.823 -28.687 -0.680 1.00 39.97 161 ARG A O 1
ATOM 1205 N N . PRO A 1 162 ? 38.682 -27.796 -1.652 1.00 53.69 162 PRO A N 1
ATOM 1206 C CA . PRO A 1 162 ? 39.586 -28.916 -1.399 1.00 53.69 162 PRO A CA 1
ATOM 1207 C C . PRO A 1 162 ? 39.967 -29.050 0.078 1.00 53.69 162 PRO A C 1
ATOM 1209 O O . PRO A 1 162 ? 39.924 -28.024 0.802 1.00 53.69 162 PRO A O 1
#

Radius of gyration: 20.25 Å; chains: 1; bounding box: 58×46×48 Å

Foldseek 3Di:
DAEAEDEQLAAPQALVNLLVSLQPDDALYEYEYEAPVLQLCVVVVHDNRGNYHPVSVLCSQQPRVLDPRYHYHYDHPCPVSDDPSCCDPSRNPDDDDDDADEPVRVVVCCVVVVPDPVQWDDDPQQFIAGPDPDDPDPPDGRGYHDPPPPPPDDDDDDDDDD